Protein AF-B3RUB4-F1 (afdb_monomer)

Sequence (156 aa):
MEGDLQVEDQSSNHQQYQKQFFGFSTPEMLVGVTNAGKFYSEEMRKSVKEQLINKGMSSEDAKQQYLPANVFHIPDDILLPEDEVQINQYTEQEEEKLDHEIDLVCQEIRKVKKITSEIRRMEELIKQIDNDAAKVNSLKEEVVLQLKGLNQDKIQ

pLDDT: mean 75.47, std 14.32, range [34.47, 93.94]

Secondary structure (DSSP, 8-state):
--------SHHHHHHHHHHHHHSS-HHHHHHHHHHHHHHHHHHHHHHHHHHHHHTT--HHHIIIIIIIIIISPPPTT---GGGGGGSSPPPHHHHHHHHHHHHHHHHHHHHHHHHHHHHHHHHHHHHHHHHHHHHHHHHHHHHHHHHHHHHHTT--

Radius of gyration: 40.13 Å; Cα contacts (8 Å, |Δi|>4): 25; chains: 1; bounding box: 73×35×119 Å

Organism: Trichoplax adhaerens (NCBI:txid10228)

Mean predicted aligned error: 19.09 Å

Solvent-accessible surface area (backbone atoms only — not comparable to full-atom values): 9161 Å² total; per-residue (Å²): 132,84,74,88,78,80,88,72,69,70,69,59,56,53,51,50,52,47,21,68,73,70,74,47,50,67,70,60,52,52,50,49,52,53,49,49,55,50,50,55,53,50,50,51,53,48,54,51,50,52,55,35,56,75,69,72,48,52,78,64,55,34,62,72,52,47,38,53,67,68,71,67,46,78,56,94,87,60,78,52,83,88,49,57,72,63,75,66,70,76,50,73,69,56,50,55,49,50,53,52,52,51,50,52,51,53,51,48,52,52,52,50,52,54,51,52,53,52,49,54,54,50,54,54,49,51,54,50,50,54,53,49,51,51,51,52,50,53,52,49,54,52,53,53,52,53,55,56,54,60,59,57,70,73,74,119

InterPro domains:
  IPR008685 Centromere protein Mis12 [PTHR14527] (64-140)

Structure (mmCIF, N/CA/C/O backbone):
data_AF-B3RUB4-F1
#
_entry.id   AF-B3RUB4-F1
#
loop_
_atom_site.group_PDB
_atom_site.id
_atom_site.type_symbol
_atom_site.label_atom_id
_atom_site.label_alt_id
_atom_site.label_comp_id
_atom_site.label_asym_id
_atom_site.label_entity_id
_atom_site.label_seq_id
_atom_site.pdbx_PDB_ins_code
_atom_site.Cartn_x
_atom_site.Cartn_y
_atom_site.Cartn_z
_atom_site.occupancy
_atom_site.B_iso_or_equiv
_atom_site.auth_seq_id
_atom_site.auth_comp_id
_atom_site.auth_asym_id
_atom_site.auth_atom_id
_atom_site.pdbx_PDB_model_num
ATOM 1 N N . MET A 1 1 ? 43.447 14.818 36.511 1.00 37.62 1 MET A N 1
ATOM 2 C CA . MET A 1 1 ? 43.306 14.698 35.049 1.00 37.62 1 MET A CA 1
ATOM 3 C C . MET A 1 1 ? 43.539 13.225 34.748 1.00 37.62 1 MET A C 1
ATOM 5 O O . MET A 1 1 ? 44.670 12.849 34.508 1.00 37.62 1 MET A O 1
ATOM 9 N N . GLU A 1 2 ? 42.621 12.305 35.070 1.00 36.53 2 GLU A N 1
ATOM 10 C CA . GLU A 1 2 ? 41.243 12.189 34.540 1.00 36.53 2 GLU A CA 1
ATOM 11 C C . GLU A 1 2 ? 41.235 12.462 33.031 1.00 36.53 2 GLU A C 1
ATOM 13 O O . GLU A 1 2 ? 41.458 13.601 32.639 1.00 36.53 2 GLU A O 1
ATOM 18 N N . GLY A 1 3 ? 41.034 11.497 32.141 1.00 34.47 3 GLY A N 1
ATOM 19 C CA . GLY A 1 3 ? 40.861 10.062 32.312 1.00 34.47 3 GLY A CA 1
ATOM 20 C C . GLY A 1 3 ? 41.003 9.401 30.943 1.00 34.47 3 GLY A C 1
ATOM 21 O O . GLY A 1 3 ? 40.406 9.865 29.972 1.00 34.47 3 GLY A O 1
ATOM 22 N N . ASP A 1 4 ? 41.786 8.331 30.871 1.00 36.12 4 ASP A N 1
ATOM 23 C CA . ASP A 1 4 ? 41.762 7.434 29.723 1.00 36.12 4 ASP A CA 1
ATOM 24 C C . ASP A 1 4 ? 40.487 6.597 29.838 1.00 36.12 4 ASP A C 1
ATOM 26 O O . ASP A 1 4 ? 40.428 5.602 30.564 1.00 36.12 4 ASP A O 1
ATOM 30 N N . LEU A 1 5 ? 39.424 7.045 29.164 1.00 38.91 5 LEU A N 1
ATOM 31 C CA . LEU A 1 5 ? 38.277 6.193 28.885 1.00 38.91 5 LEU A CA 1
ATOM 32 C C . LEU A 1 5 ? 38.774 5.052 27.990 1.00 38.91 5 LEU A C 1
ATOM 34 O O . LEU A 1 5 ? 38.897 5.201 26.775 1.00 38.91 5 LEU A O 1
ATOM 38 N N . GLN A 1 6 ? 39.050 3.906 28.607 1.00 42.31 6 GLN A N 1
ATOM 39 C CA . GLN A 1 6 ? 39.092 2.621 27.925 1.00 42.31 6 GLN A CA 1
ATOM 40 C C . GLN A 1 6 ? 37.696 2.348 27.349 1.00 42.31 6 GLN A C 1
ATOM 42 O O . GLN A 1 6 ? 36.833 1.763 27.997 1.00 42.31 6 GLN A O 1
ATOM 47 N N . VAL A 1 7 ? 37.458 2.821 26.125 1.00 43.09 7 VAL A N 1
ATOM 48 C CA . VAL A 1 7 ? 36.345 2.379 25.279 1.00 43.09 7 VAL A CA 1
ATOM 49 C C . VAL A 1 7 ? 36.817 1.130 24.543 1.00 43.09 7 VAL A C 1
ATOM 51 O O . VAL A 1 7 ? 37.006 1.134 23.331 1.00 43.09 7 VAL A O 1
ATOM 54 N N . GLU A 1 8 ? 37.067 0.059 25.286 1.00 44.81 8 GLU A N 1
ATOM 55 C CA . GLU A 1 8 ? 37.270 -1.258 24.695 1.00 44.81 8 GLU A CA 1
ATOM 56 C C . GLU A 1 8 ? 36.054 -2.144 25.002 1.00 44.81 8 GLU A C 1
ATOM 58 O O . GLU A 1 8 ? 35.614 -2.281 26.140 1.00 44.81 8 GLU A O 1
ATOM 63 N N . ASP A 1 9 ? 35.529 -2.739 23.925 1.00 47.59 9 ASP A N 1
ATOM 64 C CA . ASP A 1 9 ? 34.901 -4.069 23.899 1.00 47.59 9 ASP A CA 1
ATOM 65 C C . ASP A 1 9 ? 33.361 -4.236 23.927 1.00 47.59 9 ASP A C 1
ATOM 67 O O . ASP A 1 9 ? 32.860 -5.355 24.031 1.00 47.59 9 ASP A O 1
ATOM 71 N N . GLN A 1 10 ? 32.555 -3.185 23.713 1.00 46.81 10 GLN A N 1
ATOM 72 C CA . GLN A 1 10 ? 31.092 -3.371 23.540 1.00 46.81 10 GLN A CA 1
ATOM 73 C C . GLN A 1 10 ? 30.646 -3.700 22.099 1.00 46.81 10 GLN A C 1
ATOM 75 O O . GLN A 1 10 ? 29.637 -4.378 21.905 1.00 46.81 10 GLN A O 1
ATOM 80 N N . SER A 1 11 ? 31.401 -3.276 21.077 1.00 52.66 11 SER A N 1
ATOM 81 C CA . SER A 1 11 ? 31.075 -3.548 19.661 1.00 52.66 11 SER A CA 1
ATOM 82 C C . SER A 1 11 ? 31.289 -5.024 19.280 1.00 52.66 11 SER A C 1
ATOM 84 O O . SER A 1 11 ? 30.495 -5.610 18.544 1.00 52.66 11 SER A O 1
ATOM 86 N N . SER A 1 12 ? 32.325 -5.651 19.850 1.00 58.06 12 SER A N 1
ATOM 87 C CA . SER A 1 12 ? 32.726 -7.039 19.579 1.00 58.06 12 SER A CA 1
ATOM 88 C C . SER A 1 12 ? 31.673 -8.050 20.043 1.00 58.06 12 SER A C 1
ATOM 90 O O . SER A 1 12 ? 31.243 -8.905 19.270 1.00 58.06 12 SER A O 1
ATOM 92 N N . ASN A 1 13 ? 31.168 -7.897 21.272 1.00 61.62 13 ASN A N 1
ATOM 93 C CA . ASN A 1 13 ? 30.166 -8.803 21.844 1.00 61.62 13 ASN A CA 1
ATOM 94 C C . ASN A 1 13 ? 28.835 -8.770 21.075 1.00 61.62 13 ASN A C 1
ATOM 96 O O . ASN A 1 13 ? 28.214 -9.807 20.834 1.00 61.62 13 ASN A O 1
ATOM 100 N N . HIS A 1 14 ? 28.410 -7.584 20.631 1.00 62.09 14 HIS A N 1
ATOM 101 C CA . HIS A 1 14 ? 27.179 -7.442 19.857 1.00 62.09 14 HIS A CA 1
ATOM 102 C C . HIS A 1 14 ? 27.300 -8.086 18.467 1.00 62.09 14 HIS A C 1
ATOM 104 O O . HIS A 1 14 ? 26.387 -8.781 18.023 1.00 62.09 14 HIS A O 1
ATOM 110 N N . GLN A 1 15 ? 28.449 -7.926 17.802 1.00 60.97 15 GLN A N 1
ATOM 111 C CA . GLN A 1 15 ? 28.721 -8.565 16.511 1.00 60.97 15 GLN A CA 1
ATOM 112 C C . GLN A 1 15 ? 28.854 -10.091 16.624 1.00 60.97 15 GLN A C 1
ATOM 114 O O . GLN A 1 15 ? 28.399 -10.808 15.733 1.00 60.97 15 GLN A O 1
ATOM 119 N N . GLN A 1 16 ? 29.418 -10.603 17.722 1.00 63.94 16 GLN A N 1
ATOM 120 C CA . GLN A 1 16 ? 29.482 -12.044 17.989 1.00 63.94 16 GLN A CA 1
ATOM 121 C C . GLN A 1 16 ? 28.090 -12.650 18.217 1.00 63.94 16 GLN A C 1
ATOM 123 O O . GLN A 1 16 ? 27.783 -13.691 17.637 1.00 63.94 16 GLN A O 1
ATOM 128 N N . TYR A 1 17 ? 27.219 -11.973 18.974 1.00 69.75 17 TYR A N 1
ATOM 129 C CA . TYR A 1 17 ? 25.830 -12.407 19.164 1.00 69.75 17 TYR A CA 1
ATOM 130 C C . TYR A 1 17 ? 25.035 -12.386 17.851 1.00 69.75 17 TYR A C 1
ATOM 132 O O . TYR A 1 17 ? 24.333 -13.343 17.529 1.00 69.75 17 TYR A O 1
ATOM 140 N N . GLN A 1 18 ? 25.193 -11.332 17.043 1.00 61.50 18 GLN A N 1
ATOM 141 C CA . GLN A 1 18 ? 24.594 -11.268 15.706 1.00 61.50 18 GLN A CA 1
ATOM 142 C C . GLN A 1 18 ? 25.089 -12.413 14.814 1.00 61.50 18 GLN A C 1
ATOM 144 O O . GLN A 1 18 ? 24.280 -13.081 14.176 1.00 61.50 18 GLN A O 1
ATOM 149 N N . LYS A 1 19 ? 26.394 -12.706 14.818 1.00 67.62 19 LYS A N 1
ATOM 150 C CA . LYS A 1 19 ? 26.963 -13.821 14.048 1.00 67.62 19 LYS A CA 1
ATOM 151 C C . LYS A 1 19 ? 26.419 -15.178 14.500 1.00 67.62 19 LYS A C 1
ATOM 153 O O . LYS A 1 19 ? 26.179 -16.040 13.660 1.00 67.62 19 LYS A O 1
ATOM 158 N N . GLN A 1 20 ? 26.189 -15.360 15.799 1.00 66.31 20 GLN A N 1
ATOM 159 C CA . GLN A 1 20 ? 25.567 -16.568 16.344 1.00 66.31 20 GLN A CA 1
ATOM 160 C C . GLN A 1 20 ? 24.085 -16.692 15.952 1.00 66.31 20 GLN A C 1
ATOM 162 O O . GLN A 1 20 ? 23.628 -17.796 15.672 1.00 66.31 20 GLN A O 1
ATOM 167 N N . PHE A 1 21 ? 23.347 -15.578 15.906 1.00 70.12 21 PHE A N 1
ATOM 168 C CA . PHE A 1 21 ? 21.931 -15.552 15.531 1.00 70.12 21 PHE A CA 1
ATOM 169 C C . PHE A 1 21 ? 21.709 -15.754 14.023 1.00 70.12 21 PHE A C 1
ATOM 171 O O . PHE A 1 21 ? 20.863 -16.549 13.624 1.00 70.12 21 PHE A O 1
ATOM 178 N N . PHE A 1 22 ? 22.477 -15.059 13.180 1.00 65.75 22 PHE A N 1
ATOM 179 C CA . PHE A 1 22 ? 22.324 -15.101 11.721 1.00 65.75 22 PHE A CA 1
ATOM 180 C C . PHE A 1 22 ? 23.131 -16.225 11.053 1.00 65.75 22 PHE A C 1
ATOM 182 O O . PHE A 1 22 ? 22.866 -16.573 9.905 1.00 65.75 22 PHE A O 1
ATOM 189 N N . GLY A 1 23 ? 24.124 -16.793 11.745 1.00 73.81 23 GLY A N 1
ATOM 190 C CA . GLY A 1 23 ? 25.023 -17.817 11.201 1.00 73.81 23 GLY A CA 1
ATOM 191 C C . GLY A 1 23 ? 26.121 -17.275 10.275 1.00 73.81 23 GLY A C 1
ATOM 192 O O . GLY A 1 23 ? 26.923 -18.050 9.760 1.00 73.81 23 GLY A O 1
ATOM 193 N N . PHE A 1 24 ? 26.195 -15.958 10.072 1.00 75.00 24 PHE A N 1
ATOM 194 C CA . PHE A 1 24 ? 27.223 -15.276 9.283 1.00 75.00 24 PHE A CA 1
ATOM 195 C C . PHE A 1 24 ? 27.529 -13.891 9.870 1.00 75.00 24 PHE A C 1
ATOM 197 O O . PHE A 1 24 ? 26.746 -13.339 10.641 1.00 75.00 24 PHE A O 1
ATOM 204 N N . SER A 1 25 ? 28.686 -13.318 9.528 1.00 79.94 25 SER A N 1
ATOM 205 C CA . SER A 1 25 ? 29.076 -11.988 10.006 1.00 79.94 25 SER A CA 1
ATOM 206 C C . SER A 1 25 ? 28.384 -10.891 9.187 1.00 79.94 25 SER A C 1
ATOM 208 O O . SER A 1 25 ? 28.536 -10.848 7.965 1.00 79.94 25 SER A O 1
ATOM 210 N N . THR A 1 26 ? 27.661 -9.972 9.834 1.00 75.44 26 THR A N 1
ATOM 211 C CA . THR A 1 26 ? 26.966 -8.854 9.159 1.00 75.44 26 THR A CA 1
ATOM 212 C C . THR A 1 26 ? 27.904 -8.006 8.278 1.00 75.44 26 THR A C 1
ATOM 214 O O . THR A 1 26 ? 27.534 -7.705 7.142 1.00 75.44 26 THR A O 1
ATOM 217 N N . PRO A 1 27 ? 29.141 -7.669 8.710 1.00 77.75 27 PRO A N 1
ATOM 218 C CA . PRO A 1 27 ? 30.119 -7.011 7.841 1.00 77.75 27 PRO A CA 1
ATOM 219 C C . PRO A 1 27 ? 30.524 -7.834 6.607 1.00 77.75 27 PRO A C 1
ATOM 221 O O . PRO A 1 27 ? 30.669 -7.269 5.527 1.00 77.75 27 PRO A O 1
ATOM 224 N N . GLU A 1 28 ? 30.678 -9.157 6.733 1.00 78.62 28 GLU A N 1
ATOM 225 C CA . GLU A 1 28 ? 31.032 -10.034 5.601 1.00 78.62 28 GLU A CA 1
ATOM 226 C C . GLU A 1 28 ? 29.885 -10.111 4.586 1.00 78.62 28 GLU A C 1
ATOM 228 O O . GLU A 1 28 ? 30.120 -10.012 3.381 1.00 78.62 28 GLU A O 1
ATOM 233 N N . MET A 1 29 ? 28.638 -10.200 5.065 1.00 76.06 29 MET A N 1
ATOM 234 C CA . MET A 1 29 ? 27.450 -10.118 4.212 1.00 76.06 29 MET A CA 1
ATOM 235 C C . MET A 1 29 ? 27.395 -8.778 3.475 1.00 76.06 29 MET A C 1
ATOM 237 O O . MET A 1 29 ? 27.174 -8.756 2.267 1.00 76.06 29 MET A O 1
ATOM 241 N N . LEU A 1 30 ? 27.626 -7.661 4.172 1.00 79.38 30 LEU A N 1
ATOM 242 C CA . LEU A 1 30 ? 27.570 -6.330 3.569 1.00 79.38 30 LEU A CA 1
ATOM 243 C C . LEU A 1 30 ? 28.644 -6.144 2.489 1.00 79.38 30 LEU A C 1
ATOM 245 O O . LEU A 1 30 ? 28.363 -5.589 1.424 1.00 79.38 30 LEU A O 1
ATOM 249 N N . VAL A 1 31 ? 29.854 -6.656 2.725 1.00 83.31 31 VAL A N 1
ATOM 250 C CA . VAL A 1 31 ? 30.919 -6.706 1.713 1.00 83.31 31 VAL A CA 1
ATOM 251 C C . VAL A 1 31 ? 30.497 -7.582 0.532 1.00 83.31 31 VAL A C 1
ATOM 253 O O . VAL A 1 31 ? 30.667 -7.168 -0.613 1.00 83.31 31 VAL A O 1
ATOM 256 N N . GLY A 1 32 ? 29.888 -8.743 0.785 1.00 78.31 32 GLY A N 1
ATOM 257 C CA . GLY A 1 32 ? 29.358 -9.632 -0.252 1.00 78.31 32 GLY A CA 1
ATOM 258 C C . GLY A 1 32 ? 28.302 -8.962 -1.134 1.00 78.31 32 GLY A C 1
ATOM 259 O O . GLY A 1 32 ? 28.428 -8.980 -2.356 1.00 78.31 32 GLY A O 1
ATOM 260 N N . VAL A 1 33 ? 27.312 -8.300 -0.530 1.00 80.19 33 VAL A N 1
ATOM 261 C CA . VAL A 1 33 ? 26.252 -7.563 -1.243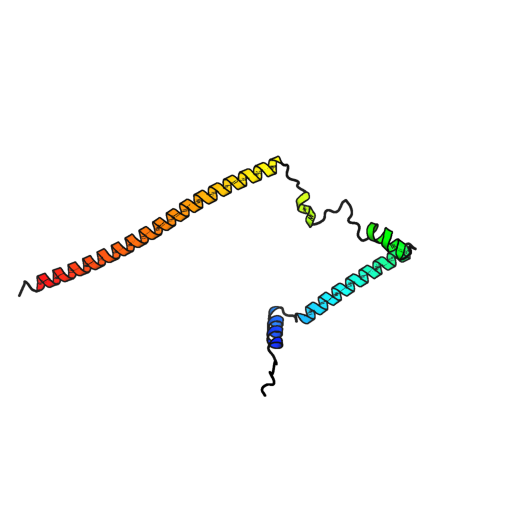 1.00 80.19 33 VAL A CA 1
ATOM 262 C C . VAL A 1 33 ? 26.836 -6.393 -2.032 1.00 80.19 33 VAL A C 1
ATOM 264 O O . VAL A 1 33 ? 26.503 -6.203 -3.200 1.00 80.19 33 VAL A O 1
ATOM 267 N N . THR A 1 34 ? 27.759 -5.639 -1.431 1.00 80.88 34 THR A N 1
ATOM 268 C CA . THR A 1 34 ? 28.420 -4.509 -2.100 1.00 80.88 34 THR A CA 1
ATOM 269 C C . THR A 1 34 ? 29.236 -4.976 -3.304 1.00 80.88 34 THR A C 1
ATOM 271 O O . THR A 1 34 ? 29.192 -4.357 -4.367 1.00 80.88 34 THR A O 1
ATOM 274 N N . ASN A 1 35 ? 29.971 -6.079 -3.162 1.00 81.94 35 ASN A N 1
ATOM 275 C CA . ASN A 1 35 ? 30.784 -6.637 -4.237 1.00 81.94 35 ASN A CA 1
ATOM 276 C C . ASN A 1 35 ? 29.923 -7.253 -5.340 1.00 81.94 35 ASN A C 1
ATOM 278 O O . ASN A 1 35 ? 30.214 -7.035 -6.511 1.00 81.94 35 ASN A O 1
ATOM 282 N N . ALA A 1 36 ? 28.842 -7.952 -4.990 1.00 78.19 36 ALA A N 1
ATOM 283 C CA . ALA A 1 36 ? 27.888 -8.476 -5.961 1.00 78.19 36 ALA A CA 1
ATOM 284 C C . ALA A 1 36 ? 27.225 -7.342 -6.755 1.00 78.19 36 ALA A C 1
ATOM 286 O O . ALA A 1 36 ? 27.195 -7.386 -7.982 1.00 78.19 36 ALA A O 1
ATOM 287 N N . GLY A 1 37 ? 26.772 -6.281 -6.078 1.00 75.88 37 GLY A N 1
ATOM 288 C CA . GLY A 1 37 ? 26.193 -5.109 -6.737 1.00 75.88 37 GLY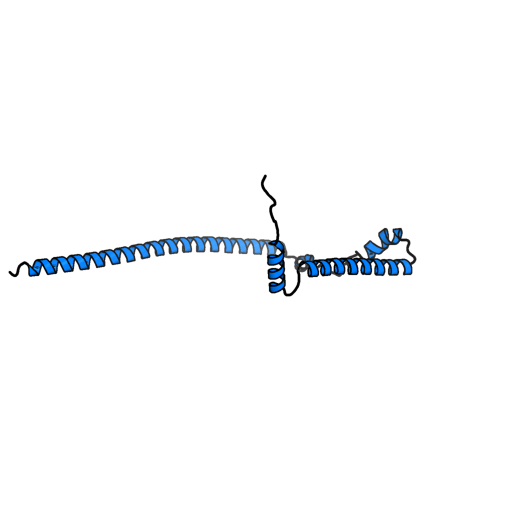 A CA 1
ATOM 289 C C . GLY A 1 37 ? 27.166 -4.437 -7.709 1.00 75.88 37 GLY A C 1
ATOM 290 O O . GLY A 1 37 ? 26.790 -4.114 -8.838 1.00 75.88 37 GLY A O 1
ATOM 291 N N . LYS A 1 38 ? 28.439 -4.290 -7.312 1.00 77.38 38 LYS A N 1
ATOM 292 C CA . LYS A 1 38 ? 29.500 -3.783 -8.199 1.00 77.38 38 LYS A CA 1
ATOM 293 C C . LYS A 1 38 ? 29.731 -4.708 -9.392 1.00 77.38 38 LYS A C 1
ATOM 295 O O . LYS A 1 38 ? 29.739 -4.228 -10.520 1.00 77.38 38 LYS A O 1
ATOM 300 N N . PHE A 1 39 ? 29.848 -6.013 -9.156 1.00 80.81 39 PHE A N 1
ATOM 301 C CA . PHE A 1 39 ? 30.080 -7.012 -10.197 1.00 80.81 39 PHE A CA 1
ATOM 302 C C . PHE A 1 39 ? 28.969 -7.012 -11.254 1.00 80.81 39 PHE A C 1
ATOM 304 O O . PHE A 1 39 ? 29.258 -6.881 -12.439 1.00 80.81 39 PHE A O 1
ATOM 311 N N . TYR A 1 40 ? 27.699 -7.074 -10.843 1.00 72.38 40 TYR A N 1
ATOM 312 C CA . TYR A 1 40 ? 26.579 -7.071 -11.789 1.00 72.38 40 TYR A CA 1
ATOM 313 C C . TYR A 1 40 ? 26.462 -5.752 -12.558 1.00 72.38 40 TYR A C 1
ATOM 315 O O . TYR A 1 40 ? 26.156 -5.760 -13.750 1.00 72.38 40 TYR A O 1
ATOM 323 N N . SER A 1 41 ? 26.754 -4.621 -11.912 1.00 72.81 41 SER A N 1
ATOM 324 C CA . SER A 1 41 ? 26.761 -3.314 -12.581 1.00 72.81 41 SER A CA 1
ATOM 325 C C . SER A 1 41 ? 27.875 -3.215 -13.626 1.00 72.81 41 SER A C 1
ATOM 327 O O . SER A 1 41 ? 27.668 -2.686 -14.720 1.00 72.81 41 SER A O 1
ATOM 329 N N . GLU A 1 42 ? 29.062 -3.737 -13.316 1.00 77.00 42 GLU A N 1
ATOM 330 C CA . GLU A 1 42 ? 30.190 -3.769 -14.247 1.00 77.00 42 GLU A CA 1
ATOM 331 C C . GLU A 1 42 ? 29.962 -4.749 -15.403 1.00 77.00 42 GLU A C 1
ATOM 333 O O . GLU A 1 42 ? 30.236 -4.393 -16.552 1.00 77.00 42 GLU A O 1
ATOM 338 N N . GLU A 1 43 ? 29.397 -5.927 -15.135 1.00 75.38 43 GLU A N 1
ATOM 339 C CA . GLU A 1 43 ? 29.025 -6.910 -16.160 1.00 75.38 43 GLU A CA 1
ATOM 340 C C . GLU A 1 43 ? 27.937 -6.371 -17.095 1.00 75.38 43 GLU A C 1
ATOM 342 O O . GLU A 1 43 ? 28.075 -6.464 -18.316 1.00 75.38 43 GLU A O 1
ATOM 347 N N . MET A 1 44 ? 26.908 -5.703 -16.560 1.00 74.12 44 MET A N 1
ATOM 348 C CA . MET A 1 44 ? 25.903 -5.013 -17.375 1.00 74.12 44 MET A CA 1
ATOM 349 C C . MET A 1 44 ? 26.562 -3.950 -18.261 1.00 74.12 44 MET A C 1
ATOM 351 O O . MET A 1 44 ? 26.339 -3.915 -19.472 1.00 74.12 44 MET A O 1
ATOM 355 N N . ARG A 1 45 ? 27.435 -3.110 -17.687 1.00 73.31 45 ARG A N 1
ATOM 356 C CA . ARG A 1 45 ? 28.148 -2.066 -18.438 1.00 73.31 45 ARG A CA 1
ATOM 357 C C . ARG A 1 45 ? 29.016 -2.655 -19.549 1.00 73.31 45 ARG A C 1
ATOM 359 O O . ARG A 1 45 ? 29.098 -2.075 -20.633 1.00 73.31 45 ARG A O 1
ATOM 366 N N . LYS A 1 46 ? 29.679 -3.780 -19.284 1.00 75.12 46 LYS A N 1
ATOM 367 C CA . LYS A 1 46 ? 30.530 -4.480 -20.248 1.00 75.12 46 LYS A CA 1
ATOM 368 C C . LYS A 1 46 ? 29.704 -5.103 -21.372 1.00 75.12 46 LYS A C 1
ATOM 370 O O . LYS A 1 46 ? 30.003 -4.832 -22.530 1.00 75.12 46 LYS A O 1
ATOM 375 N N . SER A 1 47 ? 28.639 -5.829 -21.038 1.00 72.62 47 SER A N 1
ATOM 376 C CA . SER A 1 47 ? 27.718 -6.438 -22.005 1.00 72.62 47 SER A CA 1
ATOM 377 C C . SER A 1 47 ? 27.113 -5.391 -22.940 1.00 72.62 47 SER A C 1
ATOM 379 O O . SER A 1 47 ? 27.152 -5.527 -24.164 1.00 72.62 47 SER A O 1
ATOM 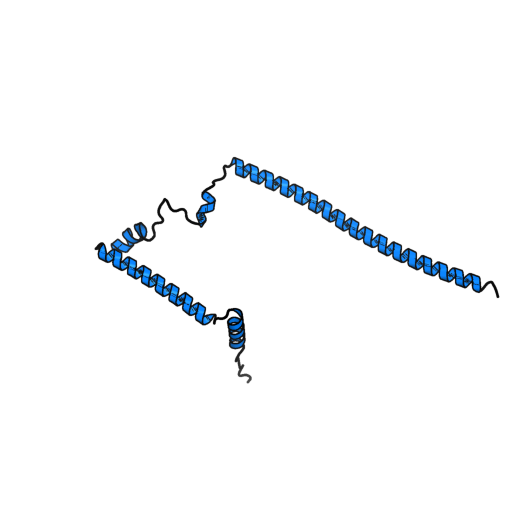381 N N . VAL A 1 48 ? 26.653 -4.267 -22.384 1.00 71.19 48 VAL A N 1
ATOM 382 C CA . VAL A 1 48 ? 26.116 -3.171 -23.191 1.00 71.19 48 VAL A CA 1
ATOM 383 C C . VAL A 1 48 ? 27.198 -2.546 -24.073 1.00 71.19 48 VAL A C 1
ATOM 385 O O . VAL A 1 48 ? 26.966 -2.321 -25.259 1.00 71.19 48 VAL A O 1
ATOM 388 N N . LYS A 1 49 ? 28.407 -2.318 -23.547 1.00 71.69 49 LYS A N 1
ATOM 389 C CA . LYS A 1 49 ? 29.530 -1.797 -24.340 1.00 71.69 49 LYS A CA 1
ATOM 390 C C . LYS A 1 49 ? 29.906 -2.731 -25.498 1.00 71.69 49 LYS A C 1
ATOM 392 O O . LYS A 1 49 ? 30.167 -2.242 -26.593 1.00 71.69 49 LYS A O 1
ATOM 397 N N . GLU A 1 50 ? 29.918 -4.043 -25.284 1.00 74.12 50 GLU A N 1
ATOM 398 C CA . GLU A 1 50 ? 30.188 -5.036 -26.332 1.00 74.12 50 GLU A CA 1
ATOM 399 C C . GLU A 1 50 ? 29.107 -5.021 -27.421 1.00 74.12 50 GLU A C 1
ATOM 401 O O . GLU A 1 50 ? 29.431 -4.991 -28.608 1.00 74.12 50 GLU A O 1
ATOM 406 N N . GLN A 1 51 ? 27.827 -4.938 -27.045 1.00 69.75 51 GLN A N 1
ATOM 407 C CA . GLN A 1 51 ? 26.732 -4.816 -28.015 1.00 69.75 51 GLN A CA 1
ATOM 408 C C . GLN A 1 51 ? 26.807 -3.523 -28.838 1.00 69.75 51 GLN A C 1
ATOM 410 O O . GLN A 1 51 ? 26.529 -3.535 -30.038 1.00 69.75 51 GLN A O 1
ATOM 415 N N . LEU A 1 52 ? 27.211 -2.417 -28.213 1.00 67.50 52 LEU A N 1
ATOM 416 C CA . LEU A 1 52 ? 27.373 -1.119 -28.869 1.00 67.50 52 LEU A CA 1
ATOM 417 C C . LEU A 1 52 ? 28.544 -1.102 -29.858 1.00 67.50 52 LEU A C 1
ATOM 419 O O . LEU A 1 52 ? 28.398 -0.592 -30.968 1.00 67.50 52 LEU A O 1
ATOM 423 N N . ILE A 1 53 ? 29.678 -1.707 -29.481 1.00 70.38 53 ILE A N 1
ATOM 424 C CA . ILE A 1 53 ? 30.842 -1.881 -30.363 1.00 70.38 53 ILE A CA 1
ATOM 425 C C . ILE A 1 53 ? 30.474 -2.765 -31.558 1.00 70.38 53 ILE A C 1
ATOM 427 O O . ILE A 1 53 ? 30.785 -2.410 -32.693 1.00 70.38 53 ILE A O 1
ATOM 431 N N . ASN A 1 54 ? 29.758 -3.871 -31.329 1.00 69.31 54 ASN A N 1
ATOM 432 C CA . ASN A 1 54 ? 29.308 -4.768 -32.398 1.00 69.31 54 ASN A CA 1
ATOM 433 C C . ASN A 1 54 ? 28.336 -4.089 -33.378 1.00 69.31 54 ASN A C 1
ATOM 435 O O . ASN A 1 54 ? 28.293 -4.457 -34.549 1.00 69.31 54 ASN A O 1
ATOM 439 N N . LYS A 1 55 ? 27.582 -3.081 -32.921 1.00 69.06 55 LYS A N 1
ATOM 440 C CA . LYS A 1 55 ? 26.706 -2.252 -33.765 1.00 69.06 55 LYS A CA 1
ATOM 441 C C . LYS A 1 55 ? 27.421 -1.053 -34.408 1.00 69.06 55 LYS A C 1
ATOM 443 O O . LYS A 1 55 ? 26.779 -0.292 -35.124 1.00 69.06 55 LYS A O 1
ATOM 448 N N . GLY A 1 56 ? 28.729 -0.882 -34.184 1.00 69.56 56 GLY A N 1
ATOM 449 C CA . GLY A 1 56 ? 29.528 0.198 -34.774 1.00 69.56 56 GLY A CA 1
ATOM 450 C C . GLY A 1 56 ? 29.140 1.603 -34.300 1.00 69.56 56 GLY A C 1
ATOM 451 O O . GLY A 1 56 ? 29.455 2.580 -34.976 1.00 69.56 56 GLY A O 1
ATOM 452 N N . MET A 1 57 ? 28.440 1.718 -33.167 1.00 66.69 57 MET A N 1
ATOM 453 C CA . MET A 1 57 ? 27.944 2.996 -32.656 1.00 66.69 57 MET A CA 1
ATOM 454 C C . MET A 1 57 ? 29.003 3.721 -31.818 1.00 66.69 57 MET A C 1
ATOM 456 O O . MET A 1 57 ? 29.696 3.113 -30.999 1.00 66.69 57 MET A O 1
ATOM 460 N N . SER A 1 58 ? 29.095 5.045 -31.980 1.00 69.94 58 SER A N 1
ATOM 461 C CA . SER A 1 58 ? 29.903 5.895 -31.099 1.00 69.94 58 SER A CA 1
ATOM 462 C C . SER A 1 58 ? 29.354 5.872 -29.666 1.00 69.94 58 SER A C 1
ATOM 464 O O . SER A 1 58 ? 28.157 5.688 -29.45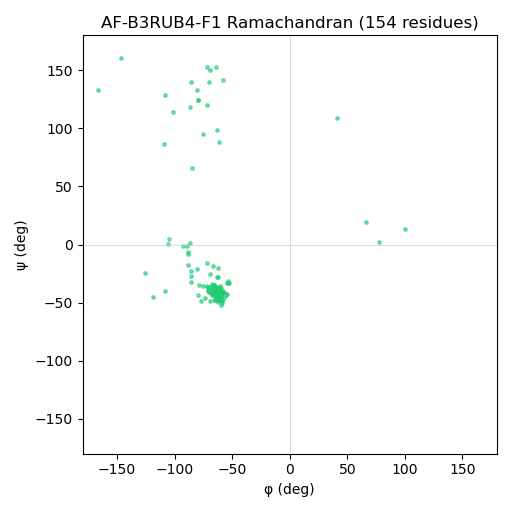3 1.00 69.94 58 SER A O 1
ATOM 466 N N . SER A 1 59 ? 30.218 6.105 -28.670 1.00 66.44 59 SER A N 1
ATOM 467 C CA . SER A 1 59 ? 29.838 6.190 -27.244 1.00 66.44 59 SER A CA 1
ATOM 468 C C . SER A 1 59 ? 28.698 7.185 -26.995 1.00 66.44 59 SER A C 1
ATOM 470 O O . SER A 1 59 ? 27.868 6.971 -26.112 1.00 66.44 59 SER A O 1
ATOM 472 N N . GLU A 1 60 ? 28.647 8.265 -27.770 1.00 68.38 60 GLU A N 1
ATOM 473 C CA . GLU A 1 60 ? 27.652 9.323 -27.599 1.00 68.38 60 GLU A CA 1
ATOM 474 C C . GLU A 1 60 ? 26.302 8.938 -28.219 1.00 68.38 60 GLU A C 1
ATOM 476 O O . GLU A 1 60 ? 25.272 9.055 -27.554 1.00 68.38 60 GLU A O 1
ATOM 481 N N . ASP A 1 61 ? 26.308 8.352 -29.419 1.00 68.06 61 ASP A N 1
ATOM 482 C CA . ASP A 1 61 ? 25.097 7.839 -30.078 1.00 68.06 61 ASP A CA 1
ATOM 483 C C . ASP A 1 61 ? 24.496 6.666 -29.293 1.00 68.06 61 ASP A C 1
ATOM 485 O O . ASP A 1 61 ? 23.280 6.524 -29.157 1.00 68.06 61 ASP A O 1
ATOM 489 N N . ALA A 1 62 ? 25.360 5.840 -28.702 1.00 65.19 62 ALA A N 1
ATOM 490 C CA . ALA A 1 62 ? 24.973 4.753 -27.820 1.00 65.19 62 ALA A CA 1
ATOM 491 C C . ALA A 1 62 ? 24.202 5.242 -26.591 1.00 65.19 62 ALA A C 1
ATOM 493 O O . ALA A 1 62 ? 23.186 4.653 -26.216 1.00 65.19 62 ALA A O 1
ATOM 494 N N . LYS A 1 63 ? 24.676 6.327 -25.970 1.00 67.38 63 LYS A N 1
ATOM 495 C CA . LYS A 1 63 ? 24.033 6.924 -24.797 1.00 67.38 63 LYS A CA 1
ATOM 496 C C . LYS A 1 63 ? 22.719 7.607 -25.134 1.00 67.38 63 LYS A C 1
ATOM 498 O O . LYS A 1 63 ? 21.793 7.531 -24.336 1.00 67.38 63 LYS A O 1
ATOM 503 N N . GLN A 1 64 ? 22.649 8.273 -26.281 1.00 71.06 64 GLN A N 1
ATOM 504 C CA . GLN A 1 64 ? 21.483 9.077 -26.640 1.00 71.06 64 GLN A CA 1
ATOM 505 C C . GLN A 1 64 ? 20.371 8.269 -27.311 1.00 71.06 64 GLN A C 1
ATOM 507 O O . GLN A 1 64 ? 19.205 8.596 -27.121 1.00 71.06 64 GLN A O 1
ATOM 512 N N . GLN A 1 65 ? 20.702 7.225 -28.078 1.00 69.56 65 GLN A N 1
ATOM 513 C CA . GLN A 1 65 ? 19.719 6.502 -28.893 1.00 69.56 65 GLN A CA 1
ATOM 514 C C . GLN A 1 65 ? 19.585 5.033 -28.497 1.00 69.56 65 GLN A C 1
ATOM 516 O O . GLN A 1 65 ? 18.474 4.536 -28.349 1.00 69.56 65 GLN A O 1
ATOM 521 N N . TYR A 1 66 ? 20.696 4.321 -28.292 1.00 70.25 66 TYR A N 1
ATOM 522 C CA . TYR A 1 66 ? 20.632 2.873 -28.076 1.00 70.25 66 TYR A CA 1
ATOM 523 C C . TYR A 1 66 ? 20.185 2.490 -26.667 1.00 70.25 66 TYR A C 1
ATOM 525 O O . TYR A 1 66 ? 19.310 1.639 -26.508 1.00 70.25 66 TYR A O 1
ATOM 533 N N . LEU A 1 67 ? 20.800 3.111 -25.657 1.00 69.31 67 LEU A N 1
ATOM 534 C CA . LEU A 1 67 ? 20.540 2.836 -24.248 1.00 69.31 67 LEU A CA 1
ATOM 535 C C . LEU A 1 67 ? 19.070 3.087 -23.876 1.00 69.31 67 LEU A C 1
ATOM 537 O O . LEU A 1 67 ? 18.448 2.157 -23.358 1.00 69.31 67 LEU A O 1
ATOM 541 N N . PRO A 1 68 ? 18.478 4.261 -24.177 1.00 70.62 68 PRO A N 1
ATOM 542 C CA . PRO A 1 68 ? 17.083 4.524 -23.838 1.00 70.62 68 PRO A CA 1
ATOM 543 C C . PRO A 1 68 ? 16.107 3.636 -24.607 1.00 70.62 68 PRO A C 1
ATOM 545 O O . PRO A 1 68 ? 15.096 3.253 -24.043 1.00 70.62 68 PRO A O 1
ATOM 548 N N . ALA A 1 69 ? 16.407 3.295 -25.866 1.00 68.88 69 ALA A N 1
ATOM 549 C CA . ALA A 1 69 ? 15.479 2.566 -26.729 1.00 68.88 69 ALA A CA 1
ATOM 550 C C . ALA A 1 69 ? 15.536 1.036 -26.585 1.00 68.88 69 ALA A C 1
ATOM 552 O O . ALA A 1 69 ? 14.575 0.370 -26.945 1.00 68.88 69 ALA A O 1
ATOM 553 N N . ASN A 1 70 ? 16.649 0.463 -26.107 1.00 66.19 70 ASN A N 1
ATOM 554 C CA . ASN A 1 70 ? 16.829 -0.999 -26.084 1.00 66.19 70 ASN A CA 1
ATOM 555 C C .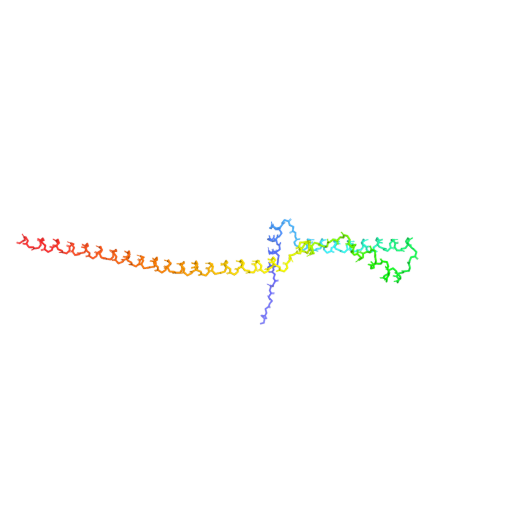 ASN A 1 70 ? 17.185 -1.577 -24.711 1.00 66.19 70 ASN A C 1
ATOM 557 O O . ASN A 1 70 ? 16.968 -2.764 -24.496 1.00 66.19 70 ASN A O 1
ATOM 561 N N . VAL A 1 71 ? 17.784 -0.790 -23.810 1.00 68.88 71 VAL A N 1
ATOM 562 C CA . VAL A 1 71 ? 18.242 -1.285 -22.494 1.00 68.88 71 VAL A CA 1
ATOM 563 C C . VAL A 1 71 ? 17.361 -0.757 -21.368 1.00 68.88 71 VAL A C 1
ATOM 565 O O . VAL A 1 71 ? 17.040 -1.497 -20.447 1.00 68.88 71 VAL A O 1
ATOM 568 N N . PHE A 1 72 ? 16.960 0.512 -21.451 1.00 73.25 72 PHE A N 1
ATOM 569 C CA . PHE A 1 72 ? 16.080 1.157 -20.474 1.00 73.25 72 PHE A CA 1
ATOM 570 C C . PHE A 1 72 ? 14.643 1.333 -20.980 1.00 73.25 72 PHE A C 1
ATOM 572 O O . PHE A 1 72 ? 13.831 1.952 -20.297 1.00 73.25 72 PHE A O 1
ATOM 579 N N . HIS A 1 73 ? 14.330 0.810 -22.166 1.00 74.50 73 HIS A N 1
ATOM 580 C CA . HIS A 1 73 ? 12.966 0.785 -22.672 1.00 74.50 73 HIS A CA 1
ATOM 581 C C . HIS A 1 73 ? 12.220 -0.375 -22.021 1.00 74.50 73 HIS A C 1
ATOM 583 O O . HIS A 1 73 ? 12.667 -1.520 -22.094 1.00 74.50 73 HIS A O 1
ATOM 589 N N . ILE A 1 74 ? 11.097 -0.062 -21.386 1.00 72.69 74 ILE A N 1
ATOM 590 C CA . ILE A 1 74 ? 10.134 -1.059 -20.936 1.00 72.69 74 ILE A CA 1
ATOM 591 C C . ILE A 1 74 ? 9.208 -1.313 -22.133 1.00 72.69 74 ILE A C 1
ATOM 593 O O . ILE A 1 74 ? 8.598 -0.352 -22.602 1.00 72.69 74 ILE A O 1
ATOM 597 N N . PRO A 1 75 ? 9.153 -2.544 -22.667 1.00 76.00 75 PRO A N 1
ATOM 598 C CA . PRO A 1 75 ? 8.255 -2.894 -23.762 1.00 76.00 75 PRO A CA 1
ATOM 599 C C . PRO A 1 75 ? 6.785 -2.636 -23.412 1.00 76.00 75 PRO A C 1
ATOM 601 O O . PRO A 1 75 ? 6.366 -2.919 -22.292 1.00 76.00 75 PRO A O 1
ATOM 604 N N . ASP A 1 76 ? 5.999 -2.154 -24.378 1.00 72.69 76 ASP A N 1
ATOM 605 C CA . ASP A 1 76 ? 4.581 -1.800 -24.180 1.00 72.69 76 ASP A CA 1
ATOM 606 C C . ASP A 1 76 ? 3.696 -3.002 -23.778 1.00 72.69 76 ASP A C 1
ATOM 608 O O . ASP A 1 76 ? 2.598 -2.828 -23.254 1.00 72.69 76 ASP A O 1
ATOM 612 N N . ASP A 1 77 ? 4.154 -4.229 -24.038 1.00 75.81 77 ASP A N 1
ATOM 613 C CA . ASP A 1 77 ? 3.488 -5.487 -23.690 1.00 75.81 77 ASP A CA 1
ATOM 614 C C . ASP A 1 77 ? 3.839 -6.006 -22.285 1.00 75.81 77 ASP A C 1
ATOM 616 O O . ASP A 1 77 ? 3.236 -6.979 -21.821 1.00 75.81 77 ASP A O 1
ATOM 620 N N . ILE A 1 78 ? 4.786 -5.364 -21.593 1.00 74.00 78 ILE A N 1
ATOM 621 C CA . ILE A 1 78 ? 5.163 -5.693 -20.219 1.00 74.00 78 ILE A CA 1
ATOM 622 C C . ILE A 1 78 ? 4.516 -4.690 -19.272 1.00 74.00 78 ILE A C 1
ATOM 624 O O . ILE A 1 78 ? 4.873 -3.516 -19.228 1.00 74.00 78 ILE A O 1
ATOM 628 N N . LEU A 1 79 ? 3.599 -5.192 -18.451 1.00 69.50 79 LEU A N 1
ATOM 629 C CA . LEU A 1 79 ? 3.095 -4.456 -17.305 1.00 69.50 79 LEU A CA 1
ATOM 630 C C . LEU A 1 79 ? 4.095 -4.577 -16.148 1.00 69.50 79 LEU A C 1
ATOM 632 O O . LEU A 1 79 ? 4.568 -5.677 -15.848 1.00 69.50 79 LEU A O 1
ATOM 636 N N . LEU A 1 80 ? 4.423 -3.460 -15.501 1.00 75.19 80 LEU A N 1
ATOM 637 C CA . LEU A 1 80 ? 5.266 -3.490 -14.312 1.00 75.19 80 LEU A CA 1
ATOM 638 C C . LEU A 1 80 ? 4.512 -4.126 -13.129 1.00 75.19 80 LEU A C 1
ATOM 640 O O . LEU A 1 80 ? 3.292 -3.975 -13.039 1.00 75.19 80 LEU A O 1
ATOM 644 N N . PRO A 1 81 ? 5.212 -4.793 -12.192 1.00 72.44 81 PRO A N 1
ATOM 645 C CA . PRO A 1 81 ? 4.594 -5.348 -10.985 1.00 72.44 81 PRO A CA 1
ATOM 646 C C . PRO A 1 81 ? 3.806 -4.306 -10.177 1.00 72.44 81 PRO A C 1
ATOM 648 O O . PRO A 1 81 ? 2.786 -4.616 -9.568 1.00 72.44 81 PRO A O 1
ATOM 651 N N . GLU A 1 82 ? 4.264 -3.053 -10.180 1.00 71.44 82 GLU A N 1
ATOM 652 C CA . GLU A 1 82 ? 3.602 -1.931 -9.515 1.00 71.44 82 GLU A CA 1
ATOM 653 C C . GLU A 1 82 ? 2.277 -1.533 -10.187 1.00 71.44 82 GLU A C 1
ATOM 655 O O . GLU A 1 82 ? 1.384 -1.004 -9.523 1.00 71.44 82 GLU A O 1
ATOM 660 N N . ASP A 1 83 ? 2.131 -1.821 -11.481 1.00 64.25 83 ASP A N 1
ATOM 661 C CA . ASP A 1 83 ? 0.957 -1.492 -12.287 1.00 64.25 83 ASP A CA 1
ATOM 662 C C . ASP A 1 83 ? -0.072 -2.636 -12.329 1.00 64.25 83 ASP A C 1
ATOM 664 O O . ASP A 1 83 ? -1.150 -2.461 -12.894 1.00 64.25 83 ASP A O 1
ATOM 668 N N . GLU A 1 84 ? 0.186 -3.785 -11.685 1.00 68.44 84 GLU A N 1
ATOM 669 C CA . GLU A 1 84 ? -0.752 -4.924 -11.629 1.00 68.44 84 GLU A CA 1
ATOM 670 C C . GLU A 1 84 ? -2.145 -4.530 -11.111 1.00 68.44 84 GLU A C 1
ATOM 672 O O . GLU A 1 84 ? -3.164 -5.068 -11.549 1.00 68.44 84 GLU A O 1
ATOM 677 N N . VAL A 1 85 ? -2.212 -3.538 -10.220 1.00 64.94 85 VAL A N 1
ATOM 678 C CA . VAL A 1 85 ? -3.476 -2.998 -9.692 1.00 64.94 85 VAL A CA 1
ATOM 679 C C . VAL A 1 85 ? -4.311 -2.267 -10.749 1.00 64.94 85 VAL A C 1
ATOM 681 O O . VAL A 1 85 ? -5.513 -2.105 -10.562 1.00 64.94 85 VAL A O 1
ATOM 684 N N . GLN A 1 86 ? -3.706 -1.858 -11.866 1.00 65.62 86 GLN A N 1
ATOM 685 C CA . GLN A 1 86 ? -4.379 -1.187 -12.981 1.00 65.62 86 GLN A CA 1
ATOM 686 C C . GLN A 1 86 ? -4.951 -2.169 -14.015 1.00 65.62 86 GLN A C 1
ATOM 688 O O . GLN A 1 86 ? -5.683 -1.738 -14.905 1.00 65.62 86 GLN A O 1
ATOM 693 N N . ILE A 1 87 ? -4.658 -3.475 -13.909 1.00 68.25 87 ILE A N 1
ATOM 694 C CA . ILE A 1 87 ? -5.195 -4.508 -14.818 1.00 68.25 87 ILE A CA 1
ATOM 695 C C . ILE A 1 87 ? -6.723 -4.562 -14.723 1.00 68.25 87 ILE A C 1
ATOM 697 O O . ILE A 1 87 ? -7.412 -4.690 -15.733 1.00 68.25 87 ILE A O 1
ATOM 701 N N . ASN A 1 88 ? -7.248 -4.437 -13.505 1.00 73.06 88 ASN A N 1
ATOM 702 C CA . ASN A 1 88 ? -8.678 -4.405 -13.236 1.00 73.06 88 ASN A CA 1
ATOM 703 C C . ASN A 1 88 ? -9.061 -2.990 -12.811 1.00 73.06 88 ASN A C 1
ATOM 705 O O . ASN A 1 88 ? -9.075 -2.669 -11.625 1.00 73.06 88 ASN A O 1
ATOM 709 N N . GLN A 1 89 ? -9.346 -2.135 -13.790 1.00 74.69 89 GLN A N 1
ATOM 710 C CA . GLN A 1 89 ? -9.887 -0.812 -13.507 1.00 74.69 89 GLN A CA 1
ATOM 711 C C . GLN A 1 89 ? -11.335 -0.954 -13.038 1.00 74.69 89 GLN A C 1
ATOM 713 O O . GLN A 1 89 ? -12.176 -1.482 -13.766 1.00 74.69 89 GLN A O 1
ATOM 718 N N . TYR A 1 90 ? -11.613 -0.490 -11.822 1.00 78.31 90 TYR A N 1
ATOM 719 C CA . TYR A 1 90 ? -12.978 -0.376 -11.326 1.00 78.31 90 TYR A CA 1
ATOM 720 C C . TYR A 1 90 ? -13.693 0.744 -12.073 1.00 78.31 90 TYR A C 1
ATOM 722 O O . TYR A 1 90 ? -13.121 1.798 -12.353 1.00 78.31 90 TYR A O 1
ATOM 730 N N . THR A 1 91 ? -14.954 0.509 -12.410 1.00 84.25 91 THR A N 1
ATOM 731 C CA . THR A 1 91 ? -15.815 1.573 -12.924 1.00 84.25 91 THR A CA 1
ATOM 732 C C . THR A 1 91 ? -16.187 2.536 -11.794 1.00 84.25 91 THR A C 1
ATOM 734 O O . THR A 1 91 ? -16.288 2.123 -10.640 1.00 84.25 91 THR A O 1
ATOM 737 N N . GLU A 1 92 ? -16.472 3.804 -12.115 1.00 84.31 92 GLU A N 1
ATOM 738 C CA . GLU A 1 92 ? -16.923 4.797 -11.117 1.00 84.31 92 GLU A CA 1
ATOM 739 C C . GLU A 1 92 ? -18.140 4.293 -10.312 1.00 84.31 92 GLU A C 1
ATOM 741 O O . GLU A 1 92 ? -18.252 4.535 -9.116 1.00 84.31 92 GLU A O 1
ATOM 746 N N . GLN A 1 93 ? -19.023 3.507 -10.940 1.00 86.00 93 GLN A N 1
ATOM 747 C CA . GLN A 1 93 ? -20.180 2.903 -10.267 1.00 86.00 93 GLN A CA 1
ATOM 748 C C . GLN A 1 93 ? -19.799 1.834 -9.232 1.00 86.00 93 GLN A C 1
ATOM 750 O O . GLN A 1 93 ? -20.496 1.665 -8.231 1.00 86.00 93 GLN A O 1
ATOM 755 N N . GLU A 1 94 ? -18.731 1.075 -9.473 1.00 84.75 94 GLU A N 1
ATOM 756 C CA . GLU A 1 94 ? -18.237 0.071 -8.526 1.00 84.75 94 GLU A CA 1
ATOM 757 C C . GLU A 1 94 ? -17.517 0.728 -7.350 1.00 84.75 94 GLU A C 1
ATOM 759 O O . GLU A 1 94 ? -17.669 0.266 -6.219 1.00 84.75 94 GLU A O 1
ATOM 764 N N . GLU A 1 95 ? -16.803 1.825 -7.602 1.00 86.50 95 GLU A N 1
ATOM 765 C CA . GLU A 1 95 ? -16.168 2.641 -6.565 1.00 86.50 95 GLU A CA 1
ATOM 766 C C . GLU A 1 95 ? -17.218 3.292 -5.650 1.00 86.50 95 GLU A C 1
ATOM 768 O O . GLU A 1 95 ? -17.168 3.110 -4.434 1.00 86.50 95 GLU A O 1
ATOM 773 N N . GLU A 1 96 ? -18.259 3.916 -6.217 1.00 89.50 96 GLU A N 1
ATOM 774 C CA . GLU A 1 96 ? -19.375 4.475 -5.436 1.00 89.50 96 GLU A CA 1
ATOM 775 C C . GLU A 1 96 ? -20.096 3.407 -4.598 1.00 89.50 96 GLU A C 1
ATOM 777 O O . GLU A 1 96 ? -20.522 3.654 -3.464 1.00 89.50 96 GLU A O 1
ATOM 782 N N . LYS A 1 97 ? -20.240 2.192 -5.141 1.00 92.31 97 LYS A N 1
ATOM 783 C CA . LYS A 1 97 ? -20.846 1.076 -4.412 1.00 92.31 97 LYS A CA 1
ATOM 784 C C . LYS A 1 97 ? -19.963 0.620 -3.249 1.00 92.31 97 LYS A C 1
ATOM 786 O O . LYS A 1 97 ? -20.489 0.367 -2.164 1.00 92.31 97 LYS A O 1
ATOM 791 N N . LEU A 1 98 ? -18.651 0.525 -3.462 1.00 88.75 98 LEU A N 1
ATOM 792 C CA . LEU A 1 98 ? -17.680 0.198 -2.418 1.00 88.75 98 LEU A CA 1
ATOM 793 C C . LEU A 1 98 ? -17.709 1.236 -1.294 1.00 88.75 98 LEU A C 1
ATOM 795 O O . LEU A 1 98 ? -17.798 0.854 -0.127 1.00 88.75 98 LEU A O 1
ATOM 799 N N . ASP A 1 99 ? -17.731 2.525 -1.628 1.00 92.56 99 ASP A N 1
ATOM 800 C CA . ASP A 1 99 ? -17.836 3.606 -0.643 1.00 92.56 99 ASP A CA 1
ATOM 801 C C . ASP A 1 99 ? -19.124 3.503 0.182 1.00 92.56 99 ASP A C 1
ATOM 803 O O . ASP A 1 99 ? -19.105 3.617 1.413 1.00 92.56 99 ASP A O 1
ATOM 807 N N . HIS A 1 100 ? -20.247 3.198 -0.472 1.00 92.31 100 HIS A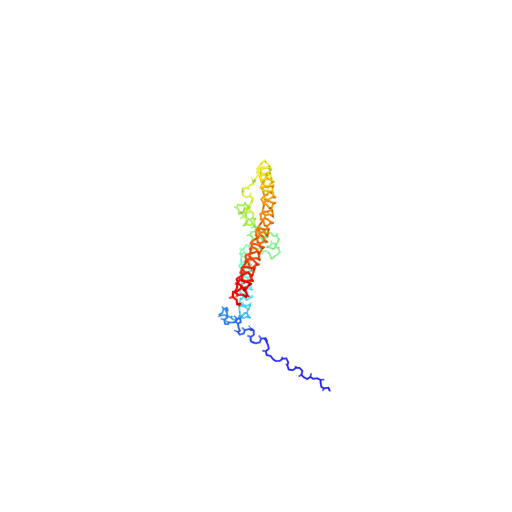 N 1
ATOM 808 C CA . HIS A 1 100 ? -21.511 2.997 0.228 1.00 92.31 100 HIS A CA 1
ATOM 809 C C . HIS A 1 100 ? -21.470 1.796 1.188 1.00 92.31 100 HIS A C 1
ATOM 811 O O . HIS A 1 100 ? -21.959 1.879 2.320 1.00 92.31 100 HIS A O 1
ATOM 817 N N . GLU A 1 101 ? -20.876 0.678 0.766 1.00 93.44 101 GLU A N 1
ATOM 818 C CA . GLU A 1 101 ? -20.704 -0.505 1.614 1.00 93.44 101 GLU A CA 1
ATOM 819 C C . GLU A 1 101 ? -19.781 -0.216 2.809 1.00 93.44 101 GLU A C 1
ATOM 821 O O . GLU A 1 101 ? -20.096 -0.600 3.941 1.00 93.44 101 GLU A O 1
ATOM 826 N N . ILE A 1 102 ? -18.693 0.531 2.596 1.00 93.38 102 ILE A N 1
ATOM 827 C CA . ILE A 1 102 ? -17.783 0.977 3.661 1.00 93.38 102 ILE A CA 1
ATOM 828 C C . ILE A 1 102 ? -18.532 1.826 4.693 1.00 93.38 102 ILE A C 1
ATOM 830 O O . ILE A 1 102 ? -18.365 1.622 5.903 1.00 93.38 102 ILE A O 1
ATOM 834 N N . ASP A 1 103 ? -19.389 2.742 4.246 1.00 93.75 103 ASP A N 1
ATOM 835 C CA . ASP A 1 103 ? -20.187 3.591 5.130 1.00 93.75 103 ASP A CA 1
ATOM 836 C C . ASP A 1 103 ? -21.176 2.784 5.976 1.00 93.75 103 ASP A C 1
ATOM 838 O O . ASP A 1 103 ? -21.297 3.013 7.189 1.00 93.75 103 ASP A O 1
ATOM 842 N N . LEU A 1 104 ? -21.856 1.806 5.373 1.00 93.81 104 LEU A N 1
ATOM 843 C CA . LEU A 1 104 ? -22.767 0.910 6.086 1.00 93.81 104 LEU A CA 1
ATOM 844 C C . LEU A 1 104 ? -22.028 0.118 7.169 1.00 93.81 104 LEU A C 1
ATOM 846 O O . LEU A 1 104 ? -22.452 0.114 8.331 1.00 93.81 104 LEU A O 1
ATOM 850 N N . VAL A 1 105 ? -20.882 -0.475 6.828 1.00 93.94 105 VAL A N 1
ATOM 851 C CA . VAL A 1 105 ? -20.052 -1.222 7.784 1.00 93.94 105 VAL A CA 1
ATOM 852 C C . VAL A 1 105 ? -19.549 -0.306 8.903 1.00 93.94 105 VAL A C 1
ATOM 854 O O . VAL A 1 105 ? -19.623 -0.656 10.085 1.00 93.94 105 VAL A O 1
ATOM 857 N N . CYS A 1 106 ? -19.109 0.912 8.580 1.00 90.44 106 CYS A N 1
ATOM 858 C CA . CYS A 1 106 ? -18.705 1.903 9.576 1.00 90.44 106 CYS A CA 1
ATOM 859 C C . CYS A 1 106 ? -19.840 2.243 10.553 1.00 90.44 106 CYS A C 1
ATOM 861 O O . CYS A 1 106 ? -19.606 2.388 11.761 1.00 90.44 106 CYS A O 1
ATOM 863 N N . GLN A 1 107 ? -21.077 2.361 10.065 1.00 91.50 107 GLN A N 1
ATOM 864 C CA . GLN A 1 107 ? -22.241 2.586 10.921 1.00 91.50 107 GLN A CA 1
ATOM 865 C C . GLN A 1 107 ? -22.523 1.390 11.833 1.00 91.50 107 GLN A C 1
ATOM 867 O O . GLN A 1 107 ? -22.805 1.585 13.020 1.00 91.50 107 GLN A O 1
ATOM 872 N N . GLU A 1 108 ? -22.426 0.162 11.325 1.00 93.94 108 GLU A N 1
ATOM 873 C CA . GLU A 1 108 ? -22.599 -1.042 12.141 1.00 93.94 108 GLU A CA 1
ATOM 874 C C . GLU A 1 108 ? -21.533 -1.154 13.230 1.00 93.94 108 GLU A C 1
ATOM 876 O O . GLU A 1 108 ? -21.870 -1.365 14.397 1.00 93.94 108 GLU A O 1
ATOM 881 N N . ILE A 1 109 ? -20.268 -0.883 12.903 1.00 91.75 109 ILE A N 1
ATOM 882 C CA . ILE A 1 109 ? -19.176 -0.856 13.885 1.00 91.75 109 ILE A CA 1
ATOM 883 C C . ILE A 1 109 ? -19.471 0.151 15.001 1.00 91.75 109 ILE A C 1
ATOM 885 O O . ILE A 1 109 ? -19.241 -0.143 16.176 1.00 91.75 109 ILE A O 1
ATOM 889 N N . ARG A 1 110 ? -20.010 1.335 14.677 1.00 92.12 110 ARG A N 1
ATOM 890 C CA . ARG A 1 110 ? -20.399 2.331 15.694 1.00 92.12 110 ARG A CA 1
ATOM 891 C C . ARG A 1 110 ? -21.516 1.811 16.601 1.00 92.12 110 ARG A C 1
ATOM 893 O O . ARG A 1 110 ? -21.437 2.001 17.817 1.00 92.12 110 ARG A O 1
ATOM 900 N N . LYS A 1 111 ? -22.527 1.138 16.041 1.00 93.81 111 LYS A N 1
ATOM 901 C CA . LYS A 1 111 ? -23.618 0.522 16.819 1.00 93.81 111 LYS A CA 1
ATOM 902 C C . LYS A 1 111 ? -23.076 -0.554 17.758 1.00 93.81 111 LYS A C 1
ATOM 904 O O . LYS A 1 111 ? -23.356 -0.504 18.954 1.00 93.81 111 LYS A O 1
ATOM 909 N N . VAL A 1 112 ? -22.250 -1.465 17.242 1.00 92.62 112 VAL A N 1
ATOM 910 C CA . VAL A 1 112 ? -21.630 -2.537 18.033 1.00 92.62 112 VAL A CA 1
ATOM 911 C C . VAL A 1 112 ? -20.754 -1.953 19.134 1.00 92.62 112 VAL A C 1
ATOM 913 O O . VAL A 1 112 ? -20.906 -2.339 20.285 1.00 92.62 112 VAL A O 1
ATOM 916 N N . LYS A 1 113 ? -19.909 -0.957 18.836 1.00 91.94 113 LYS A N 1
ATOM 917 C CA . LYS A 1 113 ? -19.090 -0.278 19.854 1.00 91.94 113 LYS A CA 1
ATOM 918 C C . LYS A 1 113 ? -19.930 0.287 20.998 1.00 91.94 113 LYS A C 1
ATOM 920 O O . LYS A 1 113 ? -19.550 0.117 22.153 1.00 91.94 113 LYS A O 1
ATOM 925 N N . LYS A 1 114 ? -21.065 0.919 20.683 1.00 92.94 114 LYS A N 1
ATOM 926 C CA . LYS A 1 114 ? -21.987 1.454 21.692 1.00 92.94 114 LYS A CA 1
ATOM 927 C C . LYS A 1 114 ? -22.600 0.340 22.543 1.00 92.94 114 LYS A C 1
ATOM 929 O O . LYS A 1 114 ? -22.642 0.455 23.762 1.00 92.94 114 LYS A O 1
ATOM 934 N N . ILE A 1 115 ? -23.038 -0.753 21.922 1.00 92.94 115 ILE A N 1
ATOM 935 C CA . ILE A 1 115 ? -23.577 -1.909 22.652 1.00 92.94 115 ILE A CA 1
ATOM 936 C C . ILE A 1 115 ? -22.498 -2.506 23.563 1.00 92.94 115 ILE A C 1
ATOM 938 O O . ILE A 1 115 ? -22.743 -2.720 24.745 1.00 92.94 115 ILE A O 1
ATOM 942 N N . THR A 1 116 ? -21.281 -2.697 23.056 1.00 90.88 116 THR A N 1
ATOM 943 C CA . THR A 1 116 ? -20.155 -3.231 23.830 1.00 90.88 116 THR A CA 1
ATOM 944 C C . THR A 1 116 ? -19.798 -2.342 25.023 1.00 90.88 116 THR A C 1
ATOM 946 O O . THR A 1 116 ? -19.489 -2.866 26.092 1.00 90.88 116 THR A O 1
ATOM 949 N N . SER A 1 117 ? -19.856 -1.009 24.890 1.00 89.50 117 SER A N 1
ATOM 950 C CA . SER A 1 117 ? -19.637 -0.115 26.036 1.00 89.50 117 SER A CA 1
ATOM 951 C C . SER A 1 117 ? -20.731 -0.238 27.098 1.00 89.50 117 SER A C 1
ATOM 953 O O . SER A 1 117 ? -20.417 -0.239 28.286 1.00 89.50 117 SER A O 1
ATOM 955 N N . GLU A 1 118 ? -21.993 -0.401 26.692 1.00 91.12 118 GLU A N 1
ATOM 956 C CA . GLU A 1 118 ? -23.094 -0.622 27.640 1.00 91.12 118 GLU A CA 1
ATOM 957 C C . GLU A 1 118 ? -22.989 -1.992 28.324 1.00 91.12 118 GLU A C 1
ATOM 959 O O . GLU A 1 118 ? -23.206 -2.094 29.529 1.00 91.12 118 GLU A O 1
ATOM 964 N N . ILE A 1 119 ? -22.583 -3.038 27.596 1.00 91.12 119 ILE A N 1
ATOM 965 C CA . ILE A 1 119 ? -22.329 -4.366 28.176 1.00 91.12 119 ILE A CA 1
ATOM 966 C C . ILE A 1 119 ? -21.238 -4.287 29.243 1.00 91.12 119 ILE A C 1
ATOM 968 O O . ILE A 1 119 ? -21.457 -4.755 30.357 1.00 91.12 119 ILE A O 1
ATOM 972 N N . ARG A 1 120 ? -20.109 -3.624 28.959 1.00 90.94 120 ARG A N 1
ATOM 973 C CA . ARG A 1 120 ? -19.041 -3.434 29.957 1.00 90.94 120 ARG A CA 1
ATOM 974 C C . ARG A 1 120 ? -19.539 -2.721 31.212 1.00 90.94 120 ARG A C 1
ATOM 976 O O . ARG A 1 120 ? -19.203 -3.123 32.322 1.00 90.94 120 ARG A O 1
ATOM 983 N N . ARG A 1 121 ? -20.383 -1.698 31.050 1.00 90.19 121 ARG A N 1
ATOM 984 C CA . ARG A 1 121 ? -20.998 -0.999 32.184 1.00 90.19 121 ARG A CA 1
ATOM 985 C C . ARG A 1 121 ? -21.896 -1.928 33.008 1.00 90.19 121 ARG A C 1
ATOM 987 O O . ARG A 1 121 ? -21.877 -1.868 34.235 1.00 90.19 121 ARG A O 1
ATOM 994 N N . MET A 1 122 ? -22.677 -2.788 32.355 1.00 89.62 122 MET A N 1
ATOM 995 C CA . MET A 1 122 ? -23.500 -3.785 33.048 1.00 89.62 122 MET A CA 1
ATOM 996 C C . MET A 1 122 ? -22.644 -4.823 33.786 1.00 89.62 122 MET A C 1
ATOM 998 O O . MET A 1 122 ? -22.962 -5.160 34.922 1.00 89.62 122 MET A O 1
ATOM 1002 N N . GLU A 1 123 ? -21.538 -5.284 33.198 1.00 91.19 123 GLU A N 1
ATOM 1003 C CA . GLU A 1 123 ? -20.599 -6.207 33.854 1.00 91.19 123 GLU A CA 1
ATOM 1004 C C . GLU A 1 123 ? -19.991 -5.608 35.133 1.00 91.19 123 GLU A C 1
ATOM 1006 O O . GLU A 1 123 ? -19.839 -6.306 36.136 1.00 91.19 123 GLU A O 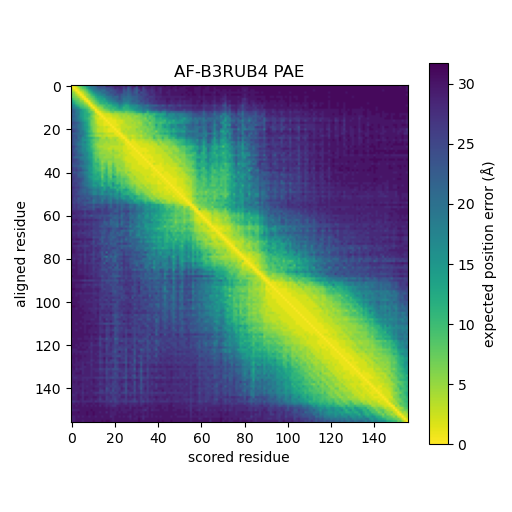1
ATOM 1011 N N . GLU A 1 124 ? -19.666 -4.313 35.129 1.00 90.75 124 GLU A N 1
ATOM 1012 C CA . GLU A 1 124 ? -19.178 -3.606 36.320 1.00 90.75 124 GLU A CA 1
ATOM 1013 C C . GLU A 1 124 ? -20.241 -3.519 37.424 1.00 90.75 124 GLU A C 1
ATOM 1015 O O . GLU A 1 124 ? -19.929 -3.743 38.596 1.00 90.75 124 GLU A O 1
ATOM 1020 N N . LEU A 1 125 ? -21.500 -3.255 37.059 1.00 91.12 125 LEU A N 1
ATOM 1021 C CA . LEU A 1 125 ? -22.616 -3.232 38.009 1.00 91.12 125 LEU A CA 1
ATOM 1022 C C . LEU A 1 125 ? -22.885 -4.617 38.611 1.00 91.12 125 LEU A C 1
ATOM 1024 O O . LEU A 1 125 ? -23.087 -4.722 39.818 1.00 91.12 125 LEU A O 1
ATOM 1028 N N . ILE A 1 126 ? -22.833 -5.683 37.807 1.00 89.25 126 ILE A N 1
ATOM 1029 C CA . ILE A 1 126 ? -22.993 -7.063 38.296 1.00 89.25 126 ILE A CA 1
ATOM 1030 C C . ILE A 1 126 ? -21.902 -7.393 39.322 1.00 89.25 126 ILE A C 1
ATOM 1032 O O . ILE A 1 126 ? -22.210 -7.878 40.408 1.00 89.25 126 ILE A O 1
ATOM 1036 N N . LYS A 1 127 ? -20.641 -7.030 39.049 1.00 90.62 127 LYS A N 1
ATOM 1037 C CA . LYS A 1 127 ? -19.539 -7.219 40.011 1.00 90.62 127 LYS A CA 1
ATOM 1038 C C . LYS A 1 127 ? -19.758 -6.467 41.326 1.00 90.62 127 LYS A C 1
ATOM 1040 O O . LYS A 1 127 ? -19.357 -6.953 42.382 1.00 90.62 127 LYS A O 1
ATOM 1045 N N . GLN A 1 128 ? -20.356 -5.275 41.286 1.00 90.62 128 GLN A N 1
ATOM 1046 C CA . GLN A 1 128 ? -20.708 -4.544 42.508 1.00 90.62 128 GLN A CA 1
ATOM 1047 C C . GLN A 1 128 ? -21.806 -5.260 43.295 1.00 90.62 128 GLN A C 1
ATOM 1049 O O . GLN A 1 128 ? -21.666 -5.419 44.506 1.00 90.62 128 GLN A O 1
ATOM 1054 N N . ILE A 1 129 ? -22.843 -5.749 42.612 1.00 91.75 129 ILE A N 1
ATOM 1055 C CA . ILE A 1 129 ? -23.931 -6.510 43.238 1.00 91.75 129 ILE A CA 1
ATOM 1056 C C . ILE A 1 129 ? -23.392 -7.778 43.911 1.00 91.75 129 ILE A C 1
ATOM 1058 O O . ILE A 1 129 ? -23.740 -8.037 45.061 1.00 91.75 129 ILE A O 1
ATOM 10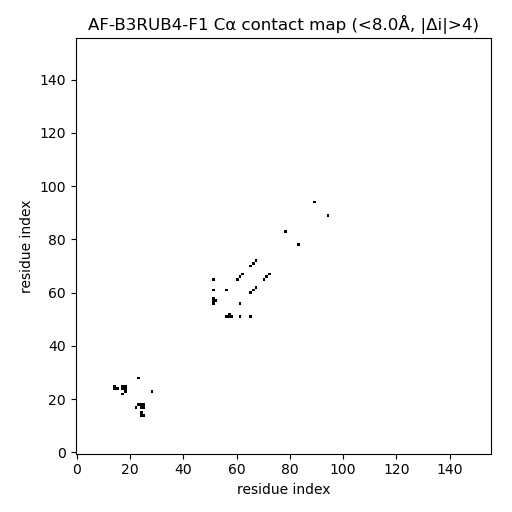62 N N . ASP A 1 130 ? -22.509 -8.528 43.249 1.00 91.88 130 ASP A N 1
ATOM 1063 C CA . ASP A 1 130 ? -21.904 -9.737 43.823 1.00 91.88 130 ASP A CA 1
ATOM 1064 C C . ASP A 1 130 ? -21.071 -9.420 45.075 1.00 91.88 130 ASP A C 1
ATOM 1066 O O . ASP A 1 130 ? -21.170 -10.109 46.095 1.00 91.88 130 ASP A O 1
ATOM 1070 N N . ASN A 1 131 ? -20.290 -8.335 45.036 1.00 91.25 131 ASN A N 1
ATOM 1071 C CA . ASN A 1 131 ? -19.522 -7.873 46.192 1.00 91.25 131 ASN A CA 1
ATOM 1072 C C . ASN A 1 131 ? -20.425 -7.460 47.362 1.00 91.25 131 ASN A C 1
ATOM 1074 O O . ASN A 1 131 ? -20.127 -7.772 48.517 1.00 91.25 131 ASN A O 1
ATOM 1078 N N . ASP A 1 132 ? -21.522 -6.758 47.090 1.00 92.06 132 ASP A N 1
ATOM 1079 C CA . ASP A 1 132 ? -22.450 -6.330 48.133 1.00 92.06 132 ASP A CA 1
ATOM 1080 C C . ASP A 1 132 ? -23.260 -7.509 48.690 1.00 92.06 132 ASP A C 1
ATOM 1082 O O . ASP A 1 132 ? -23.451 -7.598 49.904 1.00 92.06 132 ASP A O 1
ATOM 1086 N N . ALA A 1 133 ? -23.635 -8.482 47.855 1.00 90.12 133 ALA A N 1
ATOM 1087 C CA . ALA A 1 133 ? -24.235 -9.737 48.302 1.00 90.12 133 ALA A CA 1
ATOM 1088 C C . ALA A 1 133 ? -23.291 -10.524 49.231 1.00 90.12 133 ALA A C 1
ATOM 1090 O O . ALA A 1 133 ? -23.726 -11.035 50.267 1.00 90.12 133 ALA A O 1
ATOM 1091 N N . ALA A 1 134 ? -21.991 -10.571 48.918 1.00 90.81 134 ALA A N 1
ATOM 1092 C CA . ALA A 1 134 ? -20.988 -11.192 49.783 1.00 90.81 134 ALA A CA 1
ATOM 1093 C C . ALA A 1 134 ? -20.883 -10.487 51.150 1.00 90.81 134 ALA A C 1
ATOM 1095 O O . ALA A 1 134 ? -20.866 -11.156 52.186 1.00 90.81 134 ALA A O 1
ATOM 1096 N N . LYS A 1 135 ? -20.893 -9.145 51.181 1.00 89.56 135 LYS A N 1
ATOM 1097 C CA . LYS A 1 135 ? -20.902 -8.373 52.441 1.00 89.56 135 LYS A CA 1
ATOM 1098 C C . LYS A 1 135 ? -22.157 -8.634 53.270 1.00 89.56 135 LYS A C 1
ATOM 1100 O O . LYS A 1 135 ? -22.056 -8.818 54.480 1.00 89.56 135 LYS A O 1
ATOM 1105 N N . VAL A 1 136 ? -23.331 -8.667 52.636 1.00 90.62 136 VAL A N 1
ATOM 1106 C CA . VAL A 1 136 ? -24.602 -8.955 53.321 1.00 90.62 136 VAL A CA 1
ATOM 1107 C C . VAL A 1 136 ? -24.579 -10.351 53.941 1.00 90.62 136 VAL A C 1
ATOM 1109 O O . VAL A 1 136 ? -25.004 -10.514 55.083 1.00 90.62 136 VAL A O 1
ATOM 1112 N N . ASN A 1 137 ? -24.043 -11.346 53.232 1.00 89.44 137 ASN A N 1
ATOM 1113 C CA . ASN A 1 137 ? -23.894 -12.695 53.776 1.00 89.44 137 ASN A CA 1
ATOM 1114 C C . ASN A 1 137 ? -22.935 -12.728 54.975 1.00 89.44 137 ASN A C 1
ATOM 1116 O O . ASN A 1 137 ? -23.285 -13.311 55.998 1.00 89.44 137 ASN A O 1
ATOM 1120 N N . SER A 1 138 ? -21.797 -12.032 54.902 1.00 89.25 138 SER A N 1
ATOM 1121 C CA . SER A 1 138 ? -20.862 -11.916 56.031 1.00 89.25 138 SER A CA 1
ATOM 1122 C C . SER A 1 138 ? -21.506 -11.251 57.256 1.00 89.25 138 SER A C 1
ATOM 1124 O O . SER A 1 138 ? -21.379 -11.754 58.369 1.00 89.25 138 SER A O 1
ATOM 1126 N N . LEU A 1 139 ? -22.237 -10.148 57.063 1.00 89.19 139 LEU A N 1
ATOM 1127 C CA . LEU A 1 139 ? -22.958 -9.459 58.141 1.00 89.19 139 LEU A CA 1
ATOM 1128 C C . LEU A 1 139 ? -24.045 -10.350 58.752 1.00 89.19 139 LEU A C 1
ATOM 1130 O O . LEU A 1 139 ? -24.247 -10.365 59.965 1.00 89.19 139 LEU A O 1
ATOM 1134 N N . LYS A 1 140 ? -24.747 -11.120 57.917 1.00 89.94 140 LYS A N 1
ATOM 1135 C CA . LYS A 1 140 ? -25.760 -12.072 58.373 1.00 89.94 140 LYS A CA 1
ATOM 1136 C C . LYS A 1 140 ? -25.145 -13.162 59.251 1.00 89.94 140 LYS A C 1
ATOM 1138 O O . LYS A 1 140 ? -25.726 -13.495 60.282 1.00 89.94 140 LYS A O 1
ATOM 1143 N N . GLU A 1 141 ? -23.994 -13.708 58.867 1.00 89.00 141 GLU A N 1
ATOM 1144 C CA . GLU A 1 141 ? -23.270 -14.696 59.676 1.00 89.00 141 GLU A CA 1
ATOM 1145 C C . GLU A 1 141 ? -22.822 -14.114 61.023 1.00 89.00 141 GLU A C 1
ATOM 1147 O O . GLU A 1 141 ? -23.018 -14.753 62.060 1.00 89.00 141 GLU A O 1
ATOM 1152 N N . GLU A 1 142 ? -22.315 -12.879 61.033 1.00 86.31 142 GLU A N 1
ATOM 1153 C CA . GLU A 1 142 ? -21.915 -12.176 62.256 1.00 86.31 142 GLU A CA 1
ATOM 1154 C C . GLU A 1 142 ? -23.097 -11.964 63.217 1.00 86.31 142 GLU A C 1
ATOM 1156 O O . GLU A 1 142 ? -23.012 -12.301 64.400 1.00 86.31 142 GLU A O 1
ATOM 1161 N N . VAL A 1 143 ? -24.242 -11.491 62.714 1.00 86.25 143 VAL A N 1
ATOM 1162 C CA . VAL A 1 143 ? -25.463 -11.309 63.520 1.00 86.25 143 VAL A CA 1
ATOM 1163 C C . VAL A 1 143 ? -25.965 -12.642 64.084 1.00 86.25 143 VAL A C 1
ATOM 1165 O O . VAL A 1 143 ? -26.376 -12.716 65.245 1.00 86.25 143 VAL A O 1
ATOM 1168 N N . VAL A 1 144 ? -25.913 -13.722 63.297 1.00 87.19 144 VAL A N 1
ATOM 1169 C CA . VAL A 1 144 ? -26.297 -15.064 63.765 1.00 87.19 144 VAL A CA 1
ATOM 1170 C C . VAL A 1 144 ? -25.387 -15.537 64.902 1.00 87.19 144 VAL A C 1
ATOM 1172 O O . VAL A 1 144 ? -25.883 -16.125 65.866 1.00 87.19 144 VAL A O 1
ATOM 1175 N N . LEU A 1 145 ? -24.079 -15.281 64.820 1.00 80.94 145 LEU A N 1
ATOM 1176 C CA . LEU A 1 145 ? -23.135 -15.605 65.893 1.00 80.94 145 LEU A CA 1
ATOM 1177 C C . LEU A 1 145 ? -23.430 -14.806 67.170 1.00 80.94 145 LEU A C 1
ATOM 1179 O O . LEU A 1 145 ? -23.504 -15.397 68.248 1.00 80.94 145 LEU A O 1
ATOM 1183 N N . GLN A 1 146 ? -23.681 -13.499 67.053 1.00 81.94 146 GLN A N 1
ATOM 1184 C CA . GLN A 1 146 ? -24.016 -12.644 68.199 1.00 81.94 146 GLN A CA 1
ATOM 1185 C C . GLN A 1 146 ? -25.311 -13.091 68.904 1.00 81.94 146 GLN A C 1
ATOM 1187 O O . GLN A 1 146 ? -25.353 -13.184 70.131 1.00 81.94 146 GLN A O 1
ATOM 1192 N N . LEU A 1 147 ? -26.358 -13.442 68.148 1.00 77.38 147 LEU A N 1
ATOM 1193 C CA . LEU A 1 147 ? -27.622 -13.940 68.710 1.00 77.38 147 LEU A C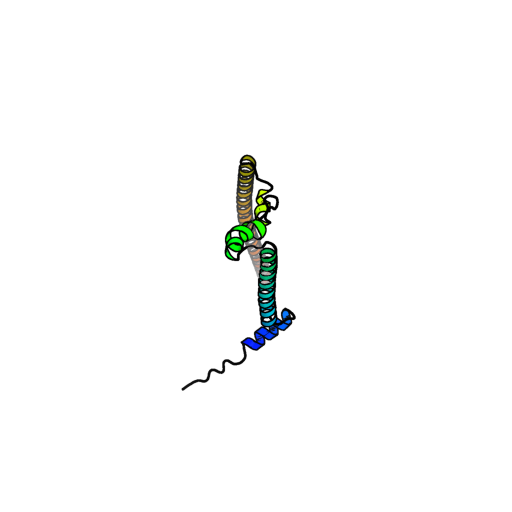A 1
ATOM 1194 C C . LEU A 1 147 ? -27.473 -15.301 69.406 1.00 77.38 147 LEU A C 1
ATOM 1196 O O . LEU A 1 147 ? -28.132 -15.552 70.417 1.00 77.38 147 LEU A O 1
ATOM 1200 N N . LYS A 1 148 ? -26.606 -16.184 68.891 1.00 76.94 148 LYS A N 1
ATOM 1201 C CA . LYS A 1 148 ? -26.297 -17.461 69.551 1.00 76.94 148 LYS A CA 1
ATOM 1202 C C . LYS A 1 148 ? -25.563 -17.255 70.878 1.00 76.94 148 LYS A C 1
ATOM 1204 O O . LYS A 1 148 ? -25.904 -17.942 71.837 1.00 76.94 148 LYS A O 1
ATOM 1209 N N . GLY A 1 149 ? -24.629 -16.303 70.949 1.00 71.19 149 GLY A N 1
ATOM 1210 C CA . GLY A 1 149 ? -23.951 -15.935 72.199 1.00 71.19 149 GLY A CA 1
ATOM 1211 C C . GLY A 1 149 ? -24.920 -15.387 73.254 1.00 71.19 149 GLY A C 1
ATOM 1212 O O . GLY A 1 149 ? -24.964 -15.883 74.375 1.00 71.19 149 GLY A O 1
ATOM 1213 N N . LEU A 1 150 ? -25.804 -14.462 72.864 1.00 61.31 150 LEU A N 1
ATOM 1214 C CA . LEU A 1 150 ? -26.806 -13.859 73.760 1.00 61.31 150 LEU A CA 1
ATOM 1215 C C . LEU A 1 150 ? -27.823 -14.856 74.345 1.00 61.31 150 LEU A C 1
ATOM 1217 O O . LEU A 1 150 ? -28.372 -14.619 75.422 1.00 61.31 150 LEU A O 1
ATOM 1221 N N . ASN A 1 151 ? -28.108 -15.957 73.646 1.00 59.72 151 ASN A N 1
ATOM 1222 C CA . ASN A 1 151 ? -28.992 -17.010 74.152 1.00 59.72 151 ASN A CA 1
ATOM 1223 C C . ASN A 1 151 ? -28.291 -17.978 75.119 1.00 59.72 151 ASN A C 1
ATOM 1225 O O . ASN A 1 151 ? -28.981 -18.631 75.897 1.00 59.72 151 ASN A O 1
ATOM 1229 N N . GLN A 1 152 ? -26.959 -18.076 75.093 1.00 56.97 152 GLN A N 1
ATOM 1230 C CA . GLN A 1 152 ? -26.206 -18.888 76.055 1.00 56.97 152 GLN A CA 1
ATOM 1231 C C . GLN A 1 152 ? -26.049 -18.170 77.403 1.00 56.97 152 GLN A C 1
ATOM 1233 O O . GLN A 1 152 ? -26.174 -18.812 78.442 1.00 56.97 152 GLN A O 1
ATOM 1238 N N . ASP A 1 153 ? -25.908 -16.842 77.394 1.00 56.59 153 ASP A N 1
ATOM 1239 C CA . ASP A 1 153 ? -25.792 -16.029 78.615 1.00 56.59 153 ASP A CA 1
ATOM 1240 C C . ASP A 1 153 ? -27.107 -15.901 79.412 1.00 56.59 153 ASP A C 1
ATOM 1242 O O . ASP A 1 153 ? -27.089 -15.529 80.581 1.00 56.59 153 ASP A O 1
ATOM 1246 N N . LYS A 1 154 ? -28.264 -16.225 78.817 1.00 53.44 154 LYS A N 1
ATOM 1247 C CA . LYS A 1 154 ? -29.581 -16.188 79.491 1.00 53.44 154 LYS A CA 1
ATOM 1248 C C . LYS A 1 154 ? -29.978 -17.489 80.207 1.00 53.44 154 LYS A C 1
ATOM 1250 O O . LYS A 1 154 ? -31.072 -17.544 80.763 1.00 53.44 154 LYS A O 1
ATOM 1255 N N . ILE A 1 155 ? -29.149 -18.536 80.150 1.00 51.31 155 ILE A N 1
ATOM 1256 C CA . ILE A 1 155 ? -29.446 -19.868 80.722 1.00 51.31 155 ILE A CA 1
ATOM 1257 C C . ILE A 1 155 ? -28.648 -20.144 82.022 1.00 51.31 155 ILE A C 1
ATOM 1259 O O . ILE A 1 155 ? -28.819 -21.199 82.629 1.00 51.31 155 ILE A O 1
ATOM 1263 N N . GLN A 1 156 ? -27.822 -19.204 82.496 1.00 42.25 156 GLN A N 1
ATOM 1264 C CA . GLN A 1 156 ? -27.198 -19.261 83.832 1.00 42.25 156 GLN A CA 1
ATOM 1265 C C . GLN A 1 156 ? -28.012 -18.484 84.867 1.00 42.25 156 GLN A C 1
ATOM 1267 O O . GLN A 1 156 ? -28.056 -18.955 86.025 1.00 42.25 156 GLN A O 1
#

Foldseek 3Di:
DDDPPPPDDPVPVVQVVVCVVVVHGPVVVVVVVVVVVVVVVVVVVVVLVVVCVVVVHDPVCCVPPVCVPPPVDDDPPDDDPVCPVVVDDDDPVRVVVVVVVVVVVVVVVVVVVVVVVVVVVVVVVVVVVVVVVVVVVVVVVVVVVVVVVVVVVVPD